Protein AF-A0A380P7W5-F1 (afdb_monomer)

InterPro domains:
  IPR004465 Ribonucleotide reductase Class Ib, NrdI [PF07972] (5-97)
  IPR004465 Ribonucleotide reductase Class Ib, NrdI [PTHR37297] (9-99)
  IPR029039 Flavoprotein-like superfamily [G3DSA:3.40.50.360] (2-105)
  IPR029039 Flavoprotein-like superfamily [SSF52218] (9-101)

pLDDT: mean 91.97, std 10.55, range [48.59, 98.81]

Nearest PDB structures (foldseek):
  4n82-assembly1_B  TM=9.077E-01  e=8.864E-11  Streptococcus sanguinis SK36
  4n82-assembly2_A  TM=9.214E-01  e=7.839E-10  Streptococcus sanguinis SK36
  2xoe-assembly1_A  TM=8.862E-01  e=1.546E-07  Bacillus anthracis
  4bmo-assembly1_B  TM=8.757E-01  e=1.546E-07  Bacillus cereus
  8j4w-assembly1_C  TM=8.852E-01  e=2.477E-06  Mycolicibacterium therm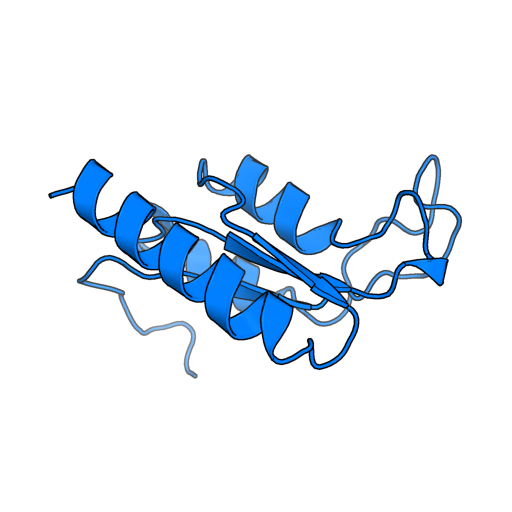oresistibile ATCC 19527

Secondary structure (DSSP, 8-state):
--TTPPP-S-EEEEEE--BSSS-SSSSS--B-S-HHHHHHHHSTTGGGGEEEEEEEE-GGGGGGTTHHHHHHHHHTT--EEEEEETT--HHHHHHHHHHHHHHHHTT-

Structure (mmCIF, N/CA/C/O backbone):
data_AF-A0A380P7W5-F1
#
_entry.id   AF-A0A380P7W5-F1
#
loop_
_atom_site.group_PDB
_atom_site.id
_atom_site.type_symbol
_atom_site.label_atom_id
_atom_site.label_alt_id
_atom_site.label_comp_id
_atom_site.label_asym_id
_atom_site.label_entity_id
_atom_site.label_seq_id
_atom_site.pdbx_PDB_ins_code
_atom_site.Cartn_x
_atom_site.Cartn_y
_atom_site.Cartn_z
_atom_site.occupancy
_atom_site.B_iso_or_equiv
_atom_site.auth_seq_id
_atom_site.auth_comp_id
_atom_site.auth_asym_id
_atom_site.auth_atom_id
_atom_site.pdbx_PDB_model_num
ATOM 1 N N . MET A 1 1 ? 11.993 -7.766 12.390 1.00 50.31 1 MET A N 1
ATOM 2 C CA . MET A 1 1 ? 10.798 -8.282 13.085 1.00 50.31 1 MET A CA 1
ATOM 3 C C . MET A 1 1 ? 10.863 -9.794 12.990 1.00 50.31 1 MET A C 1
ATOM 5 O O . MET A 1 1 ? 11.197 -10.267 11.911 1.00 50.31 1 MET A O 1
ATOM 9 N N . SER A 1 2 ? 10.695 -10.526 14.096 1.00 48.59 2 SER A N 1
ATOM 10 C CA . SER A 1 2 ? 10.584 -11.991 14.010 1.00 48.59 2 SER A CA 1
ATOM 11 C C . SER A 1 2 ? 9.213 -12.324 13.415 1.00 48.59 2 SER A C 1
ATOM 13 O O . SER A 1 2 ? 8.261 -11.622 13.764 1.00 48.59 2 SER A O 1
ATOM 15 N N . PRO A 1 3 ? 9.085 -13.355 12.567 1.00 55.34 3 PRO A N 1
ATOM 16 C CA . PRO A 1 3 ? 7.794 -13.839 12.071 1.00 55.34 3 PRO A CA 1
ATOM 17 C C . PRO A 1 3 ? 6.812 -14.232 13.186 1.00 55.34 3 PRO A C 1
ATOM 19 O O . PRO A 1 3 ? 5.622 -14.325 12.937 1.00 55.34 3 PRO A O 1
ATOM 22 N N . ASP A 1 4 ? 7.298 -14.426 14.416 1.00 62.16 4 ASP A N 1
ATOM 23 C CA . ASP A 1 4 ? 6.538 -15.018 15.524 1.00 62.16 4 ASP A CA 1
ATOM 24 C C . ASP A 1 4 ? 5.713 -14.021 16.355 1.00 62.16 4 ASP A C 1
ATOM 26 O O . ASP A 1 4 ? 5.183 -14.375 17.410 1.00 62.16 4 ASP A O 1
ATOM 30 N N . ASN A 1 5 ? 5.609 -12.763 15.920 1.00 76.19 5 ASN A N 1
ATOM 31 C CA . ASN A 1 5 ? 4.733 -11.804 16.585 1.00 76.19 5 ASN A CA 1
ATOM 32 C C . ASN A 1 5 ? 3.301 -11.966 16.066 1.00 76.19 5 ASN A C 1
ATOM 34 O O . ASN A 1 5 ? 3.016 -11.750 14.888 1.00 76.19 5 ASN A O 1
ATOM 38 N N . HIS A 1 6 ? 2.400 -12.329 16.976 1.00 89.75 6 HIS A N 1
ATOM 39 C CA . HIS A 1 6 ? 0.968 -12.333 16.719 1.00 89.75 6 HIS A CA 1
ATOM 40 C C . HIS A 1 6 ? 0.409 -10.921 16.881 1.00 89.75 6 HIS A C 1
ATOM 42 O O . HIS A 1 6 ? 0.507 -10.324 17.957 1.00 89.75 6 HIS A O 1
ATOM 48 N N . GLU A 1 7 ? -0.216 -10.414 15.828 1.00 94.25 7 GLU A N 1
ATOM 49 C CA . GLU A 1 7 ? -1.015 -9.200 15.893 1.00 94.25 7 GLU A CA 1
ATOM 50 C C . GLU A 1 7 ? -2.266 -9.453 16.735 1.00 94.25 7 GLU A C 1
ATOM 52 O O . GLU A 1 7 ? -2.879 -10.520 16.672 1.00 94.25 7 GLU A O 1
ATOM 57 N N . THR A 1 8 ? -2.628 -8.467 17.553 1.00 94.75 8 THR A N 1
ATOM 58 C CA . THR A 1 8 ? -3.785 -8.541 18.468 1.00 94.75 8 THR A CA 1
ATOM 59 C C . THR A 1 8 ? -4.752 -7.372 18.300 1.00 94.75 8 THR A C 1
ATOM 61 O O . THR A 1 8 ? -5.833 -7.368 18.888 1.00 94.75 8 THR A O 1
ATOM 64 N N . SER A 1 9 ? -4.389 -6.389 17.477 1.00 94.62 9 SER A N 1
ATOM 65 C CA . SER A 1 9 ? -5.164 -5.184 17.200 1.00 94.62 9 SER A CA 1
ATOM 66 C C . SER A 1 9 ? -5.184 -4.893 15.700 1.00 94.62 9 SER A C 1
ATOM 68 O O . SER A 1 9 ? -4.220 -5.246 15.019 1.00 94.62 9 SER A O 1
ATOM 70 N N . PRO A 1 10 ? -6.232 -4.229 15.181 1.00 96.88 10 PRO A N 1
ATOM 71 C CA . PRO A 1 10 ? -6.291 -3.823 13.781 1.00 96.88 10 PRO A CA 1
ATOM 72 C C . PRO A 1 10 ? -5.050 -3.043 13.321 1.00 96.88 10 PRO A C 1
ATOM 74 O O . PRO A 1 10 ? -4.585 -2.147 14.027 1.00 96.88 10 PRO A O 1
ATOM 77 N N . TYR A 1 11 ? -4.536 -3.347 12.127 1.00 97.50 11 TYR A N 1
ATOM 78 C CA . TYR A 1 11 ? -3.383 -2.664 11.538 1.00 97.50 11 TYR A CA 1
ATOM 79 C C . TYR A 1 11 ? -3.507 -2.477 10.021 1.00 97.50 11 TYR A C 1
ATOM 81 O O . TYR A 1 11 ? -4.247 -3.175 9.324 1.00 97.50 11 TYR A O 1
ATOM 89 N N . PHE A 1 12 ? -2.722 -1.532 9.505 1.00 98.44 12 PHE A N 1
ATOM 90 C CA . PHE A 1 12 ? -2.549 -1.299 8.074 1.00 98.44 12 PHE A CA 1
ATOM 91 C C . PHE A 1 12 ? -1.165 -1.762 7.623 1.00 98.44 12 PHE A C 1
ATOM 93 O O . PHE A 1 12 ? -0.172 -1.510 8.306 1.00 98.44 12 PHE A O 1
ATOM 100 N N . ALA A 1 13 ? -1.079 -2.378 6.445 1.00 98.00 13 ALA A N 1
ATOM 101 C CA . ALA A 1 13 ? 0.194 -2.769 5.846 1.00 98.00 13 ALA A CA 1
ATOM 102 C C . ALA A 1 13 ? 0.631 -1.760 4.778 1.00 98.00 13 ALA A C 1
ATOM 104 O O . ALA A 1 13 ? -0.124 -1.457 3.859 1.00 98.00 13 ALA A O 1
ATOM 105 N N . PHE A 1 14 ? 1.869 -1.276 4.864 1.00 98.31 14 PHE A N 1
ATOM 106 C CA . PHE A 1 14 ? 2.485 -0.436 3.835 1.00 98.31 14 PHE A CA 1
ATOM 107 C C . PHE A 1 14 ? 3.522 -1.259 3.077 1.00 98.31 14 PHE A C 1
ATOM 109 O O . PHE A 1 14 ? 4.465 -1.764 3.686 1.00 98.31 14 PHE A O 1
ATOM 116 N N . VAL A 1 15 ? 3.370 -1.384 1.756 1.00 97.81 15 VAL A N 1
ATOM 117 C CA . VAL A 1 15 ? 4.243 -2.244 0.945 1.00 97.81 15 VAL A CA 1
ATOM 118 C C . VAL A 1 15 ? 4.711 -1.549 -0.341 1.00 97.81 15 VAL A C 1
ATOM 120 O O . VAL A 1 15 ? 3.884 -1.076 -1.129 1.00 97.81 15 VAL A O 1
ATOM 123 N N . PRO A 1 16 ? 6.033 -1.445 -0.590 1.00 97.50 16 PRO A N 1
ATOM 124 C CA . PRO A 1 16 ? 6.549 -1.005 -1.880 1.00 97.50 16 PRO A CA 1
ATOM 125 C C . PRO A 1 16 ? 6.453 -2.130 -2.918 1.00 97.50 16 PRO A C 1
ATOM 127 O O . PRO A 1 16 ? 6.478 -3.309 -2.582 1.00 97.50 16 PRO A O 1
ATOM 130 N N . THR A 1 17 ? 6.386 -1.781 -4.200 1.00 95.75 17 THR A N 1
ATOM 131 C CA . THR A 1 17 ? 6.355 -2.774 -5.286 1.00 95.75 17 THR A CA 1
ATOM 132 C C . THR A 1 17 ? 7.757 -3.068 -5.817 1.00 95.75 17 THR A C 1
ATOM 134 O O . THR A 1 17 ? 8.398 -2.184 -6.383 1.00 95.75 17 THR A O 1
ATOM 137 N N . TYR A 1 18 ? 8.201 -4.322 -5.683 1.00 91.94 18 TYR A N 1
ATOM 138 C CA . TYR A 1 18 ? 9.441 -4.843 -6.271 1.00 91.94 18 TYR A CA 1
ATOM 139 C C . TYR A 1 18 ? 9.177 -6.152 -7.012 1.00 91.94 18 TYR A C 1
ATOM 141 O O . TYR A 1 18 ? 8.912 -7.182 -6.385 1.00 91.94 18 TYR A O 1
ATOM 149 N N . LEU A 1 19 ? 9.283 -6.104 -8.340 1.00 90.62 19 LEU A N 1
ATOM 150 C CA . LEU A 1 19 ? 8.994 -7.225 -9.231 1.00 90.62 19 LEU A CA 1
ATOM 151 C C . LEU A 1 19 ? 10.235 -7.630 -10.039 1.00 90.62 19 LEU A C 1
ATOM 153 O O . LEU A 1 19 ? 11.160 -6.835 -10.199 1.00 90.62 19 LEU A O 1
ATOM 157 N N . ASP A 1 20 ? 10.246 -8.853 -10.564 1.00 86.62 20 ASP A N 1
ATOM 158 C CA . ASP A 1 20 ? 11.345 -9.449 -11.344 1.00 86.62 20 ASP A CA 1
ATOM 159 C C . ASP A 1 20 ? 11.590 -8.824 -12.735 1.00 86.62 20 ASP A C 1
ATOM 161 O O . ASP A 1 20 ? 12.518 -9.229 -13.435 1.00 86.62 20 ASP A O 1
ATOM 165 N N . GLY A 1 21 ? 10.825 -7.789 -13.100 1.00 71.88 21 GLY A N 1
ATOM 166 C CA . GLY A 1 21 ? 11.003 -6.993 -14.315 1.00 71.88 21 GLY A CA 1
ATOM 167 C C . GLY A 1 21 ? 10.246 -7.545 -15.527 1.00 71.88 21 GLY A C 1
ATOM 168 O O . GLY A 1 21 ? 10.179 -8.746 -15.757 1.00 71.88 21 GLY A O 1
ATOM 169 N N . GLY A 1 22 ? 9.640 -6.654 -16.315 1.00 78.00 22 GLY A N 1
ATOM 170 C CA . GLY A 1 22 ? 8.766 -7.006 -17.440 1.00 78.00 22 GLY A CA 1
ATOM 171 C C . GLY A 1 22 ? 7.699 -5.938 -17.677 1.00 78.00 22 GLY A C 1
ATOM 172 O O . GLY A 1 22 ? 7.883 -4.789 -17.270 1.00 78.00 22 GLY A O 1
ATOM 173 N N . ASN A 1 23 ? 6.595 -6.296 -18.339 1.00 72.19 23 ASN A N 1
ATOM 174 C CA . ASN A 1 23 ? 5.504 -5.373 -18.679 1.00 72.19 23 ASN A CA 1
ATOM 175 C C . ASN A 1 23 ? 4.347 -5.366 -17.662 1.00 72.19 23 ASN A C 1
ATOM 177 O O . ASN A 1 23 ? 3.572 -4.411 -17.639 1.00 72.19 23 ASN A O 1
ATOM 181 N N . GLY A 1 24 ? 4.256 -6.365 -16.782 1.00 66.19 24 GLY A N 1
ATOM 182 C CA . GLY A 1 24 ? 3.204 -6.482 -15.772 1.00 66.19 24 GLY A CA 1
ATOM 183 C C . GLY A 1 24 ? 1.868 -7.011 -16.277 1.00 66.19 24 GLY A C 1
ATOM 184 O O . GLY A 1 24 ? 0.892 -6.969 -15.534 1.00 66.19 24 GLY A O 1
ATOM 185 N N . ILE A 1 25 ? 1.819 -7.452 -17.533 1.00 70.12 25 ILE A N 1
ATOM 186 C CA . ILE A 1 25 ? 0.631 -7.995 -18.195 1.00 70.12 25 ILE A CA 1
ATOM 187 C C . ILE A 1 25 ? 0.834 -9.499 -18.388 1.00 70.12 25 ILE A C 1
ATOM 189 O O . ILE A 1 25 ? 0.066 -10.291 -17.851 1.00 70.12 25 ILE A O 1
ATOM 193 N N . ASP A 1 26 ? 1.932 -9.879 -19.048 1.00 76.81 26 ASP A N 1
ATOM 194 C CA . ASP A 1 26 ? 2.250 -11.281 -19.361 1.00 76.81 26 ASP A CA 1
ATOM 195 C C . ASP A 1 26 ? 3.532 -11.767 -18.662 1.00 76.81 26 ASP A C 1
ATOM 197 O O . ASP A 1 26 ? 3.775 -12.966 -18.545 1.00 76.81 26 ASP A O 1
ATOM 201 N N . ASN A 1 27 ? 4.380 -10.841 -18.202 1.00 75.88 27 ASN A N 1
ATOM 202 C CA . ASN A 1 27 ? 5.627 -11.122 -17.487 1.00 75.88 27 ASN A CA 1
ATOM 203 C C . ASN A 1 27 ? 5.958 -10.005 -16.481 1.00 75.88 27 ASN A C 1
ATOM 205 O O . ASN A 1 27 ? 5.284 -8.976 -16.441 1.00 75.88 27 ASN A O 1
ATOM 209 N N . GLY A 1 28 ? 6.995 -10.195 -15.660 1.00 73.38 28 GLY A N 1
ATOM 210 C CA . GLY A 1 28 ? 7.445 -9.168 -14.714 1.00 73.38 28 GLY A C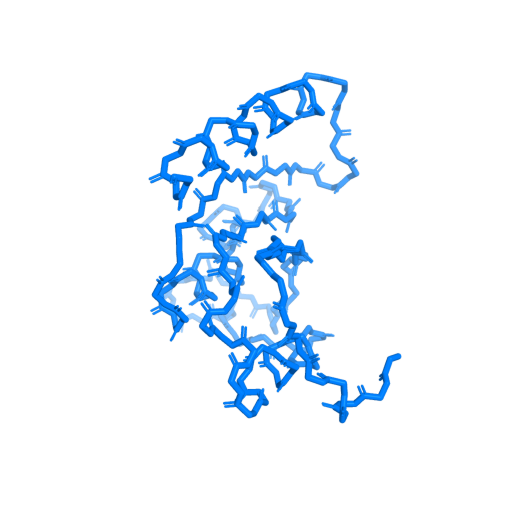A 1
ATOM 211 C C . GLY A 1 28 ? 6.477 -8.904 -13.579 1.00 73.38 28 GLY A C 1
ATOM 212 O O . GLY A 1 28 ? 6.327 -7.771 -13.133 1.00 73.38 28 GLY A O 1
ATOM 213 N N . VAL A 1 29 ? 5.754 -9.940 -13.168 1.00 78.69 29 VAL A N 1
ATOM 214 C CA . VAL A 1 29 ? 4.760 -9.841 -12.110 1.00 78.69 29 VAL A CA 1
ATOM 215 C C . VAL A 1 29 ? 5.204 -10.545 -10.834 1.00 78.69 29 VAL A C 1
ATOM 217 O O . VAL A 1 29 ? 4.446 -10.545 -9.874 1.00 78.69 29 VAL A O 1
ATOM 220 N N . LYS A 1 30 ? 6.374 -11.190 -10.778 1.00 83.31 30 LYS A N 1
ATOM 221 C CA . LYS A 1 30 ? 6.765 -11.956 -9.589 1.00 83.31 30 LYS A CA 1
ATOM 222 C C . LYS A 1 30 ? 7.398 -11.036 -8.554 1.00 83.31 30 LYS A C 1
ATOM 224 O O . LYS A 1 30 ? 8.348 -10.326 -8.852 1.00 83.31 30 LYS A O 1
ATOM 229 N N . GLU A 1 31 ? 6.896 -11.095 -7.329 1.00 86.12 31 GLU A N 1
ATOM 230 C CA . GLU A 1 31 ? 7.443 -10.365 -6.188 1.00 86.12 31 GLU A CA 1
ATOM 231 C C . GLU A 1 31 ? 8.778 -10.955 -5.720 1.00 86.12 31 GLU A C 1
ATOM 233 O O . GLU A 1 31 ? 8.912 -12.172 -5.565 1.00 86.12 31 GLU A O 1
ATOM 238 N N . ILE A 1 32 ? 9.772 -10.092 -5.482 1.00 86.88 32 ILE A N 1
ATOM 239 C CA . ILE A 1 32 ? 11.147 -10.539 -5.195 1.00 86.88 32 ILE A CA 1
ATOM 240 C C . ILE A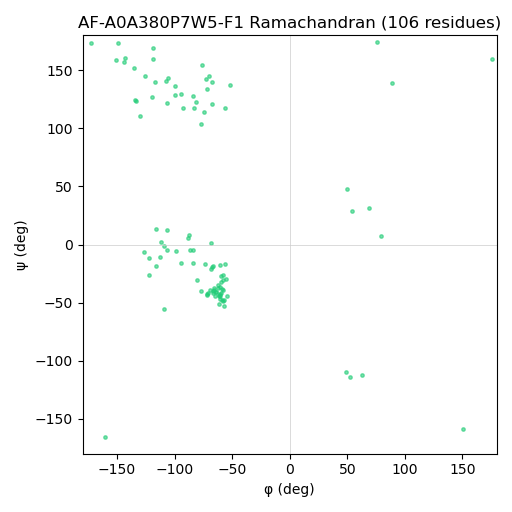 1 32 ? 11.732 -10.064 -3.860 1.00 86.88 32 ILE A C 1
ATOM 242 O O . ILE A 1 32 ? 12.593 -10.757 -3.326 1.00 86.88 32 ILE A O 1
ATOM 246 N N . LEU A 1 33 ? 11.294 -8.930 -3.298 1.00 84.38 33 LEU A N 1
ATOM 247 C CA . LEU A 1 33 ? 11.944 -8.327 -2.115 1.00 84.38 33 LEU A CA 1
ATOM 248 C C . LEU A 1 33 ? 11.030 -8.122 -0.904 1.00 84.38 33 LEU A C 1
ATOM 250 O O . LEU A 1 33 ? 11.526 -7.829 0.180 1.00 84.38 33 LEU A O 1
ATOM 254 N N . THR A 1 34 ? 9.718 -8.268 -1.066 1.00 88.12 34 THR A N 1
ATOM 255 C CA . THR A 1 34 ? 8.737 -7.940 -0.019 1.00 88.12 34 THR A CA 1
ATOM 256 C C . THR A 1 34 ? 8.011 -9.155 0.550 1.00 88.12 34 THR A C 1
ATOM 258 O O . THR A 1 34 ? 7.235 -8.987 1.482 1.00 88.12 34 THR A O 1
ATOM 261 N N . ASN A 1 35 ? 8.346 -10.373 0.097 1.00 88.62 35 ASN A N 1
ATOM 262 C CA . ASN A 1 35 ? 7.672 -11.614 0.508 1.00 88.62 35 ASN A CA 1
ATOM 263 C C . ASN A 1 35 ? 7.661 -11.826 2.033 1.00 88.62 35 ASN A C 1
ATOM 265 O O . ASN A 1 35 ? 6.698 -12.356 2.563 1.00 88.62 35 ASN A O 1
ATOM 269 N N . ALA A 1 36 ? 8.669 -11.324 2.757 1.00 91.38 36 ALA A N 1
ATOM 270 C CA . ALA A 1 36 ? 8.696 -11.390 4.220 1.00 91.38 36 ALA A CA 1
ATOM 271 C C . ALA A 1 36 ? 7.495 -10.688 4.891 1.00 91.38 36 ALA A C 1
ATOM 273 O O . ALA A 1 36 ? 7.116 -11.056 5.999 1.00 91.38 36 ALA A O 1
ATOM 274 N N . LEU A 1 37 ? 6.898 -9.676 4.247 1.00 94.25 37 LEU A N 1
ATOM 275 C CA . LEU A 1 37 ? 5.676 -9.039 4.739 1.00 94.25 37 LEU A CA 1
ATOM 276 C C . LEU A 1 37 ? 4.442 -9.905 4.460 1.00 94.25 37 LEU A C 1
ATOM 278 O O . LEU A 1 37 ? 3.595 -10.008 5.340 1.00 94.25 37 LEU A O 1
ATOM 282 N N . ALA A 1 38 ? 4.346 -10.543 3.288 1.00 94.12 38 ALA A N 1
ATOM 283 C CA . ALA A 1 38 ? 3.298 -11.534 3.030 1.00 94.12 38 ALA A CA 1
ATOM 284 C C . ALA A 1 38 ? 3.360 -12.668 4.058 1.00 94.12 38 ALA A C 1
ATOM 286 O O . ALA A 1 38 ? 2.346 -12.965 4.679 1.00 94.12 38 ALA A O 1
ATOM 287 N N . ASP A 1 39 ? 4.552 -13.224 4.294 1.00 94.19 39 ASP A N 1
ATOM 288 C CA . ASP A 1 39 ? 4.765 -14.288 5.279 1.00 94.19 39 ASP A CA 1
ATOM 289 C C . ASP A 1 39 ? 4.336 -13.839 6.689 1.00 94.19 39 ASP A C 1
ATOM 291 O O . ASP A 1 39 ? 3.731 -14.608 7.430 1.00 94.19 39 ASP A O 1
ATOM 295 N N . TYR A 1 40 ? 4.601 -12.579 7.059 1.00 94.31 40 TYR A N 1
ATOM 296 C CA . TYR A 1 40 ? 4.175 -12.010 8.343 1.00 94.31 40 TYR A CA 1
ATOM 297 C C . TYR A 1 40 ? 2.653 -11.870 8.469 1.00 94.31 40 TYR A C 1
ATOM 299 O O . TYR A 1 40 ? 2.093 -12.142 9.532 1.00 94.31 40 TYR A O 1
ATOM 307 N N . ILE A 1 41 ? 1.981 -11.425 7.405 1.00 95.62 41 ILE A N 1
ATOM 308 C CA . ILE A 1 41 ? 0.521 -11.268 7.390 1.00 95.62 41 ILE A CA 1
ATOM 309 C C . ILE A 1 41 ? -0.161 -12.644 7.419 1.00 95.62 41 ILE A C 1
ATOM 311 O O . ILE A 1 41 ? -1.154 -12.816 8.126 1.00 95.62 41 ILE A O 1
ATOM 315 N N . ASP A 1 42 ? 0.381 -13.630 6.700 1.00 95.31 42 ASP A N 1
ATOM 316 C CA . ASP A 1 42 ? -0.143 -15.003 6.656 1.00 95.31 42 ASP A CA 1
ATOM 317 C C . ASP A 1 42 ? 0.133 -15.792 7.952 1.00 95.31 42 ASP A C 1
ATOM 319 O O . ASP A 1 42 ? -0.504 -16.808 8.234 1.00 95.31 42 ASP A O 1
ATOM 323 N N . TYR A 1 43 ? 1.062 -15.321 8.788 1.00 94.06 43 TYR A N 1
ATOM 324 C CA . TYR A 1 43 ? 1.421 -16.004 10.023 1.00 94.06 43 TYR A CA 1
ATOM 325 C C . TYR A 1 43 ? 0.280 -16.000 11.055 1.00 94.06 43 TYR A C 1
ATOM 327 O O . TYR A 1 43 ? -0.183 -14.963 11.543 1.00 94.06 43 TYR A O 1
ATOM 335 N N . GLY A 1 44 ? -0.147 -17.199 11.460 1.00 92.88 44 GLY A N 1
ATOM 336 C CA . GLY A 1 44 ? -1.116 -17.393 12.534 1.00 92.88 44 GLY A CA 1
ATOM 337 C C . GLY A 1 44 ? -2.486 -16.784 12.221 1.00 92.88 44 GLY A C 1
ATOM 338 O O . GLY A 1 44 ? -3.218 -17.290 11.379 1.00 92.88 44 GLY A O 1
ATOM 339 N N . ASN A 1 45 ? -2.863 -15.734 12.956 1.00 94.06 45 ASN A N 1
ATOM 340 C CA . ASN A 1 45 ? -4.128 -15.013 12.762 1.00 94.06 45 ASN A CA 1
ATOM 341 C C . ASN A 1 45 ? -3.907 -13.556 12.326 1.00 94.06 45 ASN A C 1
ATOM 343 O O . ASN A 1 45 ? -4.853 -12.768 12.362 1.00 94.06 45 ASN A O 1
ATOM 347 N N . ASN A 1 46 ? -2.689 -13.186 11.918 1.00 96.19 46 ASN A N 1
ATOM 348 C CA . ASN A 1 46 ? -2.339 -11.796 11.627 1.00 96.19 46 ASN A CA 1
ATOM 349 C C . ASN A 1 46 ? -3.199 -11.211 10.499 1.00 96.19 46 ASN A C 1
ATOM 351 O O . ASN A 1 46 ? -3.621 -10.059 10.595 1.00 96.19 46 ASN A O 1
ATOM 355 N N . ALA A 1 47 ? -3.551 -12.001 9.483 1.00 96.75 47 ALA A N 1
ATOM 356 C CA . ALA A 1 47 ? -4.439 -11.570 8.404 1.00 96.75 47 ALA A CA 1
ATOM 357 C C . ALA A 1 47 ? -5.818 -11.096 8.902 1.00 96.75 47 ALA A C 1
ATOM 359 O O . ALA A 1 47 ? -6.387 -10.176 8.329 1.00 96.75 47 ALA A O 1
ATOM 360 N N . ARG A 1 48 ? -6.341 -11.639 10.016 1.00 96.25 48 ARG A N 1
ATOM 361 C CA . ARG A 1 48 ? -7.643 -11.215 10.581 1.00 96.25 48 ARG A CA 1
ATOM 362 C C . ARG A 1 48 ? -7.624 -9.799 11.147 1.00 96.25 48 ARG A C 1
ATOM 364 O O . ARG A 1 48 ? -8.678 -9.202 11.336 1.00 96.25 48 ARG A O 1
ATOM 371 N N . HIS A 1 49 ? -6.436 -9.300 11.463 1.00 96.81 49 HIS A N 1
ATOM 372 C CA . HIS A 1 49 ? -6.229 -7.960 11.992 1.00 96.81 49 HIS A CA 1
ATOM 373 C C . HIS A 1 49 ? -5.790 -6.971 10.901 1.00 96.81 49 HIS A C 1
ATOM 375 O O . HIS A 1 49 ? -5.717 -5.774 11.171 1.00 96.81 49 HIS A O 1
ATOM 381 N N . LEU A 1 50 ? -5.542 -7.430 9.668 1.00 97.94 50 LEU A N 1
ATOM 382 C CA . LEU A 1 50 ? -5.244 -6.548 8.546 1.00 97.94 50 LEU A CA 1
ATOM 383 C C . LEU A 1 50 ? -6.529 -5.862 8.075 1.00 97.94 50 LEU A C 1
ATOM 385 O O . LEU A 1 50 ? -7.425 -6.496 7.527 1.00 97.94 50 LEU A O 1
ATOM 389 N N . ILE A 1 51 ? -6.605 -4.545 8.242 1.00 98.19 51 ILE A N 1
ATOM 390 C CA . ILE A 1 51 ? -7.807 -3.767 7.896 1.00 98.19 51 ILE A CA 1
ATOM 391 C C . ILE A 1 51 ? -7.649 -2.920 6.636 1.00 98.19 51 ILE A C 1
ATOM 393 O O . ILE A 1 51 ? -8.622 -2.321 6.170 1.00 98.19 51 ILE A O 1
ATOM 397 N N . GLY A 1 52 ? -6.448 -2.901 6.058 1.00 98.50 52 GLY A N 1
ATOM 398 C CA . GLY A 1 52 ? -6.188 -2.287 4.767 1.00 98.50 52 GLY A CA 1
ATOM 399 C C . GLY A 1 52 ? -4.715 -2.297 4.369 1.00 98.50 52 GLY A C 1
ATOM 400 O O . GLY A 1 52 ? -3.817 -2.406 5.205 1.00 98.50 52 GLY A O 1
ATOM 401 N N . VAL A 1 53 ? -4.470 -2.152 3.070 1.00 98.69 53 VAL A N 1
ATOM 402 C CA . VAL A 1 53 ? -3.131 -2.109 2.473 1.00 98.69 53 VAL A CA 1
ATOM 403 C C . VAL A 1 53 ? -2.909 -0.752 1.811 1.00 98.69 53 VAL A C 1
ATOM 405 O O . VAL A 1 53 ? -3.803 -0.216 1.158 1.00 98.69 53 VAL A O 1
ATOM 408 N N . VAL A 1 54 ? -1.706 -0.201 1.948 1.00 98.81 54 VAL A N 1
ATOM 409 C CA . VAL A 1 54 ? -1.247 1.000 1.248 1.00 98.81 54 VAL A CA 1
ATOM 410 C C . VAL A 1 54 ? -0.031 0.650 0.394 1.00 98.81 54 VAL A C 1
ATOM 412 O O . VAL A 1 54 ? 0.946 0.075 0.876 1.00 98.81 54 VAL A O 1
ATOM 415 N N . GLY A 1 55 ? -0.087 0.991 -0.892 1.00 98.50 55 GLY A N 1
ATOM 416 C CA . GLY A 1 55 ? 0.974 0.677 -1.846 1.00 98.50 55 GLY A CA 1
ATOM 417 C C . GLY A 1 55 ? 1.911 1.845 -2.131 1.00 98.50 55 GLY A C 1
ATOM 418 O O . GLY A 1 55 ? 1.457 2.948 -2.412 1.00 98.50 55 GLY A O 1
ATOM 419 N N . SER A 1 56 ? 3.218 1.592 -2.166 1.00 98.50 56 SER A N 1
ATOM 420 C CA . SER A 1 56 ? 4.174 2.500 -2.814 1.00 98.50 56 SER A CA 1
ATOM 421 C C . SER A 1 56 ? 4.662 1.916 -4.139 1.00 98.50 56 SER A C 1
ATOM 423 O O . SER A 1 56 ? 4.844 0.702 -4.283 1.00 98.50 56 SER A O 1
ATOM 425 N N . GLY A 1 57 ? 4.872 2.774 -5.133 1.00 97.56 57 GLY A N 1
ATOM 426 C CA . GLY A 1 57 ? 5.363 2.361 -6.442 1.00 97.56 57 GLY A CA 1
ATOM 427 C C . GLY A 1 57 ? 5.977 3.498 -7.246 1.00 97.56 57 GLY A C 1
ATOM 428 O O . GLY A 1 57 ? 6.272 4.571 -6.731 1.00 97.56 57 GLY A O 1
ATOM 429 N N . ASN A 1 58 ? 6.169 3.253 -8.537 1.00 97.00 58 ASN A N 1
ATOM 430 C CA . ASN A 1 58 ? 6.646 4.240 -9.498 1.00 97.00 58 ASN A CA 1
ATOM 431 C C . ASN A 1 58 ? 5.762 4.152 -10.747 1.00 97.00 58 ASN A C 1
ATOM 433 O O . ASN A 1 58 ? 5.596 3.074 -11.321 1.00 97.00 58 ASN A O 1
ATOM 437 N N . LYS A 1 59 ? 5.141 5.267 -11.136 1.00 95.44 59 LYS A N 1
ATOM 438 C CA . LYS A 1 59 ? 4.134 5.311 -12.206 1.00 95.44 59 LYS A CA 1
ATOM 439 C C . LYS A 1 59 ? 4.730 5.020 -13.578 1.00 95.44 59 LYS A C 1
ATOM 441 O O . LYS A 1 59 ? 4.002 4.580 -14.465 1.00 95.44 59 LYS A O 1
ATOM 446 N N . ASN A 1 60 ? 6.049 5.150 -13.734 1.00 94.44 60 ASN A N 1
ATOM 447 C CA . ASN A 1 60 ? 6.748 4.737 -14.953 1.00 94.44 60 ASN A CA 1
ATOM 448 C C . ASN A 1 60 ? 6.595 3.234 -15.248 1.00 94.44 60 ASN A C 1
ATOM 450 O O . ASN A 1 60 ? 6.795 2.820 -16.384 1.00 94.44 60 ASN A O 1
ATOM 454 N N . PHE A 1 61 ? 6.203 2.421 -14.260 1.00 91.00 61 PHE A N 1
ATOM 455 C CA . PHE A 1 61 ? 5.931 0.992 -14.439 1.00 91.00 61 PHE A CA 1
ATOM 456 C C . PHE A 1 61 ? 4.476 0.674 -14.843 1.00 91.00 61 PHE A C 1
ATOM 458 O O . PHE A 1 61 ? 4.102 -0.495 -14.941 1.00 91.00 61 PHE A O 1
ATOM 465 N N . ASN A 1 62 ? 3.654 1.697 -15.108 1.00 91.56 62 ASN A N 1
ATOM 466 C CA . ASN A 1 62 ? 2.311 1.596 -15.685 1.00 91.56 62 ASN A CA 1
ATOM 467 C C . ASN A 1 62 ? 1.417 0.540 -14.995 1.00 91.56 62 ASN A C 1
ATOM 469 O O . ASN A 1 62 ? 1.039 0.730 -13.840 1.00 91.56 62 ASN A O 1
ATOM 473 N N . ALA A 1 63 ? 1.111 -0.585 -15.654 1.00 90.50 63 ALA A N 1
ATOM 474 C CA . ALA A 1 63 ? 0.250 -1.644 -15.115 1.00 90.50 63 ALA A CA 1
ATOM 475 C C . ALA A 1 63 ?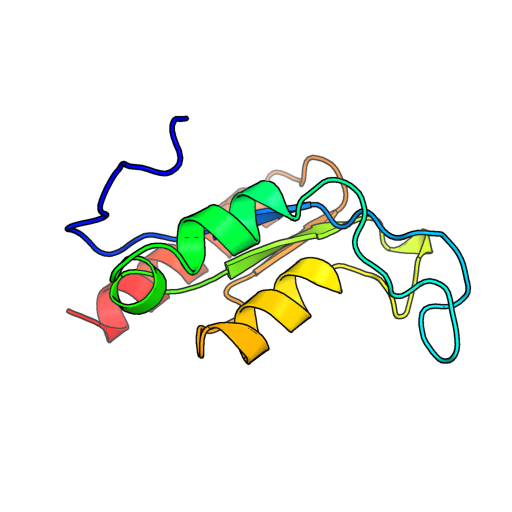 0.764 -2.234 -13.788 1.00 90.50 63 ALA A C 1
ATOM 477 O O . ALA A 1 63 ? -0.025 -2.695 -12.962 1.00 90.50 63 ALA A O 1
ATOM 478 N N . GLN A 1 64 ? 2.076 -2.169 -13.550 1.00 90.94 64 GLN A N 1
ATOM 479 C CA . GLN A 1 64 ? 2.707 -2.657 -12.322 1.00 90.94 64 GLN A CA 1
ATOM 480 C C . GLN A 1 64 ? 2.666 -1.638 -11.183 1.00 90.94 64 GLN A C 1
ATOM 482 O O . GLN A 1 64 ? 3.084 -1.958 -10.071 1.00 90.94 64 GLN A O 1
ATOM 487 N N . TYR A 1 65 ? 2.181 -0.415 -11.423 1.00 96.50 65 TYR A N 1
ATOM 488 C CA . TYR A 1 65 ? 2.065 0.583 -10.370 1.00 96.50 65 TYR A CA 1
ATOM 489 C C . TYR A 1 65 ? 1.217 0.024 -9.217 1.00 96.50 65 TYR A C 1
ATOM 491 O O . TYR A 1 65 ? 0.045 -0.339 -9.395 1.00 96.50 65 TYR A O 1
ATOM 499 N N . VAL A 1 66 ? 1.871 -0.084 -8.054 1.00 97.31 66 VAL A N 1
ATOM 500 C CA . VAL A 1 66 ? 1.379 -0.663 -6.794 1.00 97.31 66 VAL A CA 1
ATOM 501 C C . VAL A 1 66 ? 0.836 -2.095 -6.884 1.00 97.31 66 VAL A C 1
ATOM 503 O O . VAL A 1 66 ? -0.037 -2.490 -6.110 1.00 97.31 66 VAL A O 1
ATOM 506 N N . LEU A 1 67 ? 1.337 -2.899 -7.827 1.00 95.94 67 LEU A N 1
ATOM 507 C CA . LEU A 1 67 ? 0.818 -4.248 -8.071 1.00 95.94 67 LEU A CA 1
ATOM 508 C C . LEU A 1 67 ? 0.981 -5.190 -6.870 1.00 95.94 67 LEU A C 1
ATOM 510 O O . LEU A 1 67 ? 0.082 -5.991 -6.623 1.00 95.94 67 LEU A O 1
ATOM 514 N N . THR A 1 68 ? 2.058 -5.070 -6.087 1.00 96.69 68 THR A N 1
ATOM 515 C CA . THR A 1 68 ? 2.225 -5.867 -4.858 1.00 96.69 68 THR A CA 1
ATOM 516 C C . THR A 1 68 ? 1.101 -5.583 -3.860 1.00 96.69 68 THR A C 1
ATOM 518 O O . THR A 1 68 ? 0.455 -6.508 -3.380 1.00 96.69 68 THR A O 1
ATOM 521 N N . ALA A 1 69 ? 0.778 -4.307 -3.626 1.00 97.94 69 ALA A N 1
ATOM 522 C CA . ALA A 1 69 ? -0.300 -3.920 -2.715 1.00 97.94 69 ALA A CA 1
ATOM 523 C C . ALA A 1 69 ? -1.679 -4.389 -3.202 1.00 97.94 69 ALA A C 1
ATOM 525 O O . ALA A 1 69 ? -2.468 -4.902 -2.414 1.00 97.94 69 ALA A O 1
ATOM 526 N N . LYS A 1 70 ? -1.952 -4.278 -4.511 1.00 97.19 70 LYS A N 1
ATOM 527 C CA . LYS A 1 70 ? -3.187 -4.802 -5.125 1.00 97.19 70 LYS A CA 1
ATOM 528 C C . LYS A 1 70 ? -3.334 -6.311 -4.920 1.00 97.19 70 LYS A C 1
ATOM 530 O O . LYS A 1 70 ? -4.438 -6.792 -4.691 1.00 97.19 70 LYS A O 1
ATOM 535 N N . ARG A 1 71 ? -2.229 -7.055 -4.992 1.00 95.88 71 ARG A N 1
ATOM 536 C CA . ARG A 1 71 ? -2.223 -8.501 -4.751 1.00 95.88 71 ARG A CA 1
ATOM 537 C C . ARG A 1 71 ? -2.411 -8.841 -3.290 1.00 95.88 71 ARG A C 1
ATOM 539 O O . ARG A 1 71 ? -3.212 -9.715 -3.008 1.00 95.88 71 ARG A O 1
ATOM 546 N N . TYR A 1 72 ? -1.753 -8.134 -2.376 1.00 97.50 72 TYR A N 1
ATOM 547 C CA . TYR A 1 72 ? -1.951 -8.345 -0.940 1.00 97.50 72 TYR A CA 1
ATOM 548 C C 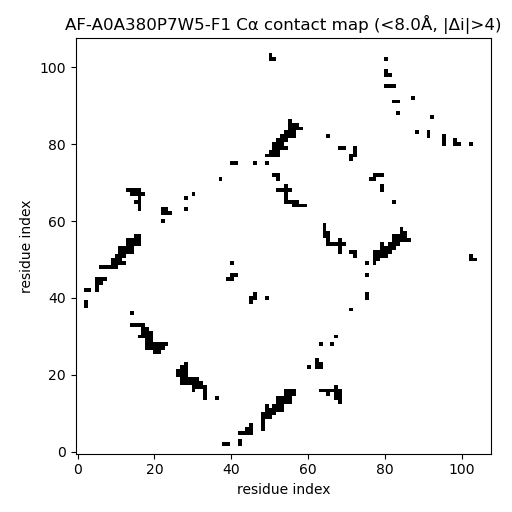. TYR A 1 72 ? -3.401 -8.071 -0.541 1.00 97.50 72 TYR A C 1
ATOM 550 O O . TYR A 1 72 ? -3.991 -8.870 0.176 1.00 97.50 72 TYR A O 1
ATOM 558 N N . ALA A 1 73 ? -3.996 -7.000 -1.074 1.00 98.00 73 ALA A N 1
ATOM 559 C CA . ALA A 1 73 ? -5.410 -6.692 -0.883 1.00 98.00 73 ALA A CA 1
ATOM 560 C C . ALA A 1 73 ? -6.320 -7.867 -1.297 1.00 98.00 73 ALA A C 1
ATOM 562 O O . ALA A 1 73 ? -7.224 -8.244 -0.560 1.00 98.00 73 ALA A O 1
ATOM 563 N N . GLN A 1 74 ? -6.039 -8.499 -2.442 1.00 97.56 74 GLN A N 1
ATOM 564 C CA . GLN A 1 74 ? -6.776 -9.683 -2.901 1.00 97.56 74 GLN A CA 1
ATOM 565 C C . GLN A 1 74 ? -6.471 -10.945 -2.081 1.00 97.56 74 GLN A C 1
ATOM 567 O O . GLN A 1 74 ? -7.383 -11.702 -1.770 1.00 97.56 74 GLN A O 1
ATOM 572 N N . MET A 1 75 ? -5.200 -11.194 -1.761 1.00 96.50 75 MET A N 1
ATOM 573 C CA . MET A 1 75 ? -4.744 -12.400 -1.063 1.00 96.50 75 MET A CA 1
ATOM 574 C C . MET A 1 75 ? -5.281 -12.481 0.364 1.00 96.50 75 MET A C 1
ATOM 576 O O . MET A 1 75 ? -5.639 -13.564 0.813 1.00 96.50 75 MET A O 1
ATOM 580 N N . PHE A 1 76 ? -5.331 -11.345 1.059 1.00 97.38 76 PHE A N 1
ATOM 581 C CA . PHE A 1 76 ? -5.691 -11.271 2.474 1.00 97.38 76 PHE A CA 1
ATOM 582 C C . PHE A 1 76 ? -7.086 -10.684 2.719 1.00 97.38 76 PHE A C 1
ATOM 584 O O . PHE A 1 76 ? -7.401 -10.358 3.857 1.00 97.38 76 PHE A O 1
ATOM 591 N N . ASP A 1 77 ? -7.904 -10.545 1.668 1.00 97.38 77 ASP A N 1
ATOM 592 C CA . ASP A 1 77 ? -9.270 -10.003 1.735 1.00 97.38 77 ASP A CA 1
ATOM 593 C C . ASP A 1 77 ? -9.353 -8.660 2.491 1.00 97.38 77 ASP A C 1
ATOM 595 O O . ASP A 1 77 ? -10.172 -8.448 3.385 1.00 97.38 77 ASP A O 1
ATOM 599 N N . ALA A 1 78 ? -8.452 -7.738 2.141 1.00 97.38 78 ALA A N 1
ATOM 600 C CA . ALA A 1 78 ? -8.342 -6.419 2.755 1.00 97.38 78 ALA A CA 1
ATOM 601 C C . ALA A 1 78 ? -8.402 -5.315 1.687 1.00 97.38 78 ALA A C 1
ATOM 603 O O . ALA A 1 78 ? -7.875 -5.483 0.587 1.00 97.38 78 ALA A O 1
ATOM 604 N N . PRO A 1 79 ? -9.001 -4.146 1.970 1.00 98.00 79 PRO A N 1
ATOM 605 C CA . PRO A 1 79 ? -9.096 -3.079 0.980 1.00 98.00 79 PRO A CA 1
ATOM 606 C C . PRO A 1 79 ? -7.732 -2.436 0.693 1.00 98.00 79 PRO A C 1
ATOM 608 O O . PRO A 1 79 ? -6.915 -2.230 1.592 1.00 98.00 79 PRO A O 1
ATOM 611 N N . LEU A 1 80 ? -7.510 -2.030 -0.561 1.00 98.38 80 LEU A N 1
ATOM 612 C CA . LEU A 1 80 ? -6.444 -1.088 -0.904 1.00 98.38 80 LEU A CA 1
ATOM 613 C C . LEU A 1 80 ? -6.902 0.323 -0.503 1.00 98.38 80 LEU A C 1
ATOM 615 O O . LEU A 1 80 ? -7.736 0.919 -1.179 1.00 98.38 80 LEU A O 1
ATOM 619 N N . VAL A 1 81 ? -6.370 0.843 0.602 1.00 98.44 81 VAL A N 1
ATOM 620 C CA . VAL A 1 81 ? -6.798 2.120 1.206 1.00 98.44 81 VAL A CA 1
ATOM 621 C C . VAL A 1 81 ? -6.172 3.317 0.498 1.00 98.44 81 VAL A C 1
ATOM 623 O O . VAL A 1 81 ? -6.762 4.392 0.418 1.00 98.44 81 VAL A O 1
ATOM 626 N N . GLY A 1 82 ? -4.973 3.140 -0.050 1.00 98.44 82 GLY A N 1
ATOM 627 C CA . GLY A 1 82 ? -4.310 4.196 -0.789 1.00 98.44 82 GLY A CA 1
ATOM 628 C C . GLY A 1 82 ? -3.044 3.738 -1.486 1.00 98.44 82 GLY A C 1
ATOM 629 O O . GLY A 1 82 ? -2.555 2.621 -1.314 1.00 98.44 82 GLY A O 1
ATOM 630 N N . ASP A 1 83 ? -2.498 4.649 -2.273 1.00 98.62 83 ASP A N 1
ATOM 631 C CA . ASP A 1 83 ? -1.234 4.487 -2.965 1.00 98.62 83 ASP A CA 1
ATOM 632 C C . ASP A 1 83 ? -0.465 5.807 -3.025 1.00 98.62 83 ASP A C 1
ATOM 634 O O . ASP A 1 83 ? -1.062 6.883 -2.926 1.00 98.62 83 ASP A O 1
ATOM 638 N N . PHE A 1 84 ? 0.852 5.726 -3.197 1.00 98.62 84 PHE A N 1
ATOM 639 C CA . PHE A 1 84 ? 1.707 6.882 -3.446 1.00 98.62 84 PHE A CA 1
ATOM 640 C C . PHE A 1 84 ? 2.941 6.517 -4.277 1.00 98.62 84 PHE A C 1
ATOM 642 O O . PHE A 1 84 ? 3.376 5.365 -4.342 1.00 98.62 84 PHE A O 1
ATOM 649 N N . GLU A 1 85 ? 3.533 7.524 -4.915 1.00 98.44 85 GLU A N 1
ATOM 650 C CA . GLU A 1 85 ? 4.726 7.349 -5.738 1.00 98.44 85 GLU A CA 1
ATOM 651 C C . GLU A 1 85 ? 6.009 7.630 -4.944 1.00 98.44 85 GLU A C 1
ATOM 653 O O . GLU A 1 85 ? 6.161 8.683 -4.321 1.00 98.44 85 GLU A O 1
ATOM 658 N N . LEU A 1 86 ? 6.967 6.701 -5.008 1.00 96.62 86 LEU A N 1
ATOM 659 C CA . LEU A 1 86 ? 8.265 6.768 -4.338 1.00 96.62 86 LEU A CA 1
ATOM 660 C C . LEU A 1 86 ? 8.110 7.047 -2.833 1.00 96.62 86 LEU A C 1
ATOM 662 O O . LEU A 1 86 ? 7.579 6.221 -2.095 1.00 96.62 86 LEU A O 1
ATOM 666 N N . ARG A 1 87 ? 8.576 8.214 -2.374 1.00 97.25 87 ARG A N 1
ATOM 667 C CA . ARG A 1 87 ? 8.485 8.658 -0.975 1.00 97.25 87 ARG A CA 1
ATOM 668 C C . ARG A 1 87 ? 7.168 9.368 -0.633 1.00 97.25 87 ARG A C 1
ATOM 670 O O . ARG A 1 87 ? 6.983 9.749 0.516 1.00 97.25 87 ARG A O 1
ATOM 677 N N . GLY A 1 88 ? 6.304 9.590 -1.622 1.00 97.88 88 GLY A N 1
ATOM 678 C CA . GLY A 1 88 ? 5.076 10.365 -1.487 1.00 97.88 88 GLY A CA 1
ATOM 679 C C . GLY A 1 88 ? 5.296 11.879 -1.429 1.00 97.88 88 GLY A C 1
ATOM 680 O O . GLY A 1 88 ? 6.419 12.395 -1.406 1.00 97.88 88 GLY A O 1
ATOM 681 N N . THR A 1 89 ? 4.180 12.596 -1.424 1.00 98.56 89 THR A N 1
ATOM 682 C CA . THR A 1 89 ? 4.082 14.053 -1.299 1.00 98.56 89 THR A CA 1
ATOM 683 C C . THR A 1 89 ? 3.297 14.436 -0.045 1.00 98.56 89 THR A C 1
ATOM 685 O O . THR A 1 89 ? 2.640 13.604 0.574 1.00 98.56 89 THR A O 1
ATOM 688 N N . THR A 1 90 ? 3.309 15.716 0.328 1.00 98.44 90 THR A N 1
ATOM 689 C CA . THR A 1 90 ? 2.456 16.220 1.420 1.00 98.44 90 THR A CA 1
ATOM 690 C C . THR A 1 90 ? 0.966 16.013 1.139 1.00 98.44 90 THR A C 1
ATOM 692 O O . THR A 1 90 ? 0.200 15.752 2.062 1.00 98.44 90 THR A O 1
ATOM 695 N N . THR A 1 91 ? 0.556 16.066 -0.131 1.00 98.50 91 THR A N 1
ATOM 696 C CA . THR A 1 91 ? -0.812 15.745 -0.555 1.00 98.50 91 THR A CA 1
ATOM 697 C C . THR A 1 91 ? -1.137 14.267 -0.351 1.00 98.50 91 THR A C 1
ATOM 699 O O . THR A 1 91 ? -2.236 13.952 0.098 1.00 98.50 91 THR A O 1
ATOM 702 N N . ASP A 1 92 ? -0.192 13.364 -0.631 1.00 98.50 92 ASP A N 1
ATOM 703 C CA . ASP A 1 92 ? -0.381 11.931 -0.371 1.00 98.50 92 ASP A CA 1
ATOM 704 C C . ASP A 1 92 ? -0.527 11.653 1.121 1.00 98.50 92 ASP A C 1
ATOM 706 O O . ASP A 1 92 ? -1.405 10.887 1.501 1.00 98.50 92 ASP A O 1
ATOM 710 N N . VAL A 1 93 ? 0.272 12.317 1.964 1.00 98.50 93 VAL A N 1
ATOM 711 C CA . VAL A 1 93 ? 0.170 12.187 3.424 1.00 98.50 93 VAL A CA 1
ATOM 712 C C . VAL A 1 93 ? -1.233 12.547 3.904 1.00 98.50 93 VAL A C 1
ATOM 714 O O . VAL A 1 93 ? -1.853 11.735 4.582 1.00 98.50 93 VAL A O 1
ATOM 717 N N . ALA A 1 94 ? -1.750 13.722 3.528 1.00 98.62 94 ALA A N 1
ATOM 718 C CA . ALA A 1 94 ? -3.083 14.157 3.946 1.00 98.62 94 ALA A CA 1
ATOM 719 C C . ALA A 1 94 ? -4.178 13.200 3.444 1.00 98.62 94 ALA A C 1
ATOM 721 O O . ALA A 1 94 ? -4.956 12.676 4.234 1.00 98.62 94 ALA A O 1
ATOM 722 N N . ARG A 1 95 ? -4.177 12.891 2.140 1.00 98.69 95 ARG A N 1
ATOM 723 C CA . ARG A 1 95 ? -5.176 12.013 1.514 1.00 98.69 95 ARG A CA 1
ATOM 724 C C . ARG A 1 95 ? -5.179 10.601 2.103 1.00 98.69 95 ARG A C 1
ATOM 726 O O . ARG A 1 95 ? -6.247 10.037 2.314 1.00 98.69 95 ARG A O 1
ATOM 733 N N . ILE A 1 96 ? -4.002 10.009 2.318 1.00 98.69 96 ILE A N 1
ATOM 734 C CA . ILE A 1 96 ? -3.893 8.654 2.870 1.00 98.69 96 ILE A CA 1
ATOM 735 C C . ILE A 1 96 ? -4.293 8.667 4.341 1.00 98.69 96 ILE A C 1
ATOM 737 O O . ILE A 1 96 ? -5.031 7.783 4.752 1.00 98.69 96 ILE A O 1
ATOM 741 N N . TYR A 1 97 ? -3.872 9.664 5.121 1.00 98.62 97 TYR A N 1
ATOM 742 C CA . TYR A 1 97 ? -4.284 9.784 6.519 1.00 98.62 97 TYR A CA 1
ATOM 743 C C . TYR A 1 97 ? -5.811 9.847 6.663 1.00 98.62 97 TYR A C 1
ATOM 745 O O . TYR A 1 97 ? -6.378 9.068 7.428 1.00 98.62 97 TYR A O 1
ATOM 753 N N . ASP A 1 98 ? -6.478 10.688 5.870 1.00 98.69 98 ASP A N 1
ATOM 754 C CA . ASP A 1 98 ? -7.941 10.794 5.882 1.00 98.69 98 ASP A CA 1
ATOM 755 C C . ASP A 1 98 ? -8.607 9.452 5.527 1.00 98.69 98 ASP A C 1
ATOM 757 O O . ASP A 1 98 ? -9.554 9.030 6.194 1.00 98.69 98 ASP A O 1
ATOM 761 N N . ALA A 1 99 ? -8.072 8.731 4.533 1.00 98.69 99 ALA A N 1
ATOM 762 C CA . ALA A 1 99 ? -8.562 7.407 4.148 1.00 98.69 99 ALA A CA 1
ATOM 763 C C . ALA A 1 99 ? -8.354 6.346 5.248 1.00 98.69 99 ALA A C 1
ATOM 765 O O . ALA A 1 99 ? -9.226 5.504 5.463 1.00 98.69 99 ALA A O 1
ATOM 766 N N . LEU A 1 100 ? -7.232 6.391 5.976 1.00 98.44 100 LEU A N 1
ATOM 767 C CA . LEU A 1 100 ? -6.979 5.510 7.123 1.00 98.44 100 LEU A CA 1
ATOM 768 C C . LEU A 1 100 ? -7.969 5.790 8.261 1.00 98.44 100 LEU A C 1
ATOM 770 O O . LEU A 1 100 ? -8.531 4.851 8.821 1.00 98.44 100 LEU A O 1
ATOM 774 N N . CYS A 1 101 ? -8.218 7.065 8.582 1.00 98.25 101 CYS A N 1
ATOM 775 C CA . CYS A 1 101 ? -9.204 7.461 9.589 1.00 98.25 101 CYS A CA 1
ATOM 776 C C . CYS A 1 101 ? -10.618 7.009 9.214 1.00 98.25 101 CYS A C 1
ATOM 778 O O . CYS A 1 101 ? -11.323 6.453 10.055 1.00 98.25 101 CYS A O 1
ATOM 780 N N . GLN A 1 102 ? -11.016 7.198 7.953 1.00 98.25 102 GLN A N 1
ATOM 781 C CA . GLN A 1 102 ? -12.299 6.704 7.462 1.00 98.25 102 GLN A CA 1
ATOM 782 C C . GLN A 1 102 ? -12.388 5.182 7.618 1.00 98.25 102 GLN A C 1
ATOM 784 O O . GLN A 1 102 ? -13.363 4.682 8.175 1.00 98.25 102 GLN A O 1
ATOM 789 N N . ARG A 1 103 ? -11.356 4.443 7.196 1.00 97.75 103 ARG A N 1
ATOM 790 C CA . ARG A 1 103 ? -11.364 2.981 7.286 1.00 97.75 103 ARG A CA 1
ATOM 791 C C . ARG A 1 103 ? -11.453 2.480 8.728 1.00 97.75 103 ARG A C 1
ATOM 793 O O . ARG A 1 103 ? -12.145 1.499 8.975 1.00 97.75 103 ARG A O 1
ATOM 800 N N . LEU A 1 104 ? -10.789 3.150 9.671 1.00 96.44 104 LEU A N 1
ATOM 801 C CA . LEU A 1 104 ? -10.910 2.839 11.099 1.00 96.44 104 LEU A CA 1
ATOM 802 C C . LEU A 1 104 ? -12.351 3.025 11.597 1.00 96.44 104 LEU A C 1
ATOM 804 O O . LEU A 1 104 ? -12.879 2.138 12.253 1.00 96.44 104 LEU A O 1
ATOM 808 N N . SER A 1 105 ? -13.030 4.105 11.202 1.00 97.25 105 SER A N 1
ATOM 809 C CA . SER A 1 105 ? -14.425 4.338 11.613 1.00 97.25 105 SER A CA 1
ATOM 810 C C . SER A 1 105 ? -15.443 3.337 11.048 1.00 97.25 105 SER A C 1
ATOM 812 O O . SER A 1 105 ? -16.558 3.256 11.548 1.00 97.25 105 SER A O 1
ATOM 814 N N . GLU A 1 106 ? -15.095 2.604 9.985 1.00 95.75 106 GLU A N 1
ATOM 815 C CA . GLU A 1 106 ? -15.974 1.611 9.347 1.00 95.75 106 GLU A CA 1
ATOM 816 C C . GLU A 1 106 ? -15.939 0.242 10.038 1.00 95.75 106 GLU A C 1
ATOM 818 O O . GLU A 1 106 ? -16.772 -0.615 9.736 1.00 95.75 106 GLU A O 1
ATOM 823 N N . ILE A 1 107 ? -14.935 0.005 10.884 1.00 92.00 107 ILE A N 1
ATOM 824 C CA . ILE A 1 107 ? -14.713 -1.277 11.567 1.00 92.00 107 ILE A CA 1
ATOM 825 C C . ILE A 1 107 ? -14.930 -1.202 13.083 1.00 92.00 107 ILE A C 1
ATOM 827 O O . ILE A 1 107 ? -14.934 -2.255 13.722 1.00 92.00 107 ILE A O 1
A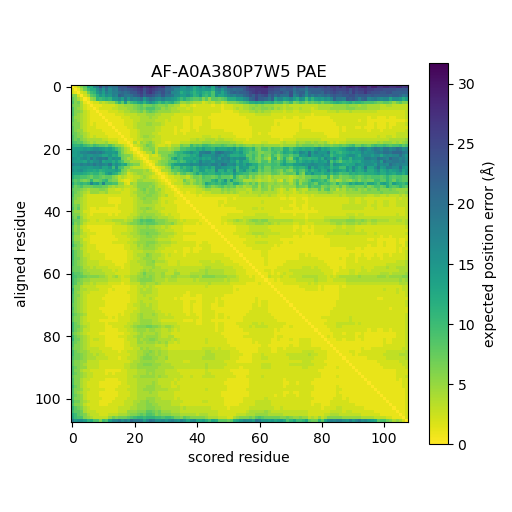TOM 831 N N . ASP A 1 108 ? -15.064 0.012 13.627 1.00 75.00 108 ASP A N 1
ATOM 832 C CA . ASP A 1 108 ? -15.505 0.280 15.002 1.00 75.00 108 ASP A CA 1
ATOM 833 C C . ASP A 1 108 ? -17.003 -0.043 15.174 1.00 75.00 108 ASP A C 1
ATOM 835 O O . ASP A 1 108 ? -17.363 -0.626 16.226 1.00 75.00 108 ASP A O 1
#

Solvent-accessible surface area (backbone atom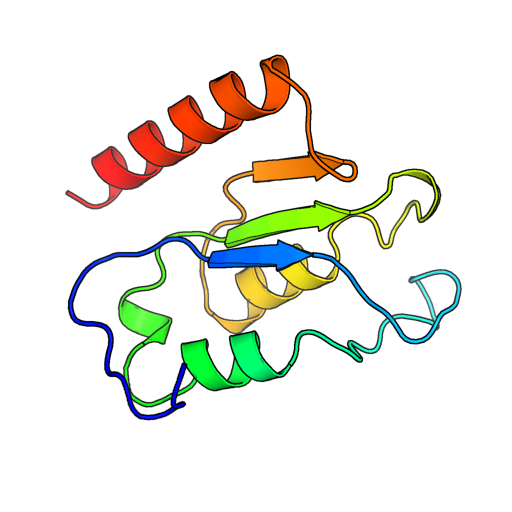s only — not comparable to full-atom values): 6102 Å² total; per-residue (Å²): 132,71,69,83,67,74,64,87,59,79,42,71,48,79,38,66,49,49,53,74,57,70,68,40,81,91,43,30,70,50,76,72,78,54,60,71,55,54,54,37,36,67,34,89,63,22,39,82,29,42,68,24,24,32,16,21,23,49,70,93,48,54,74,39,42,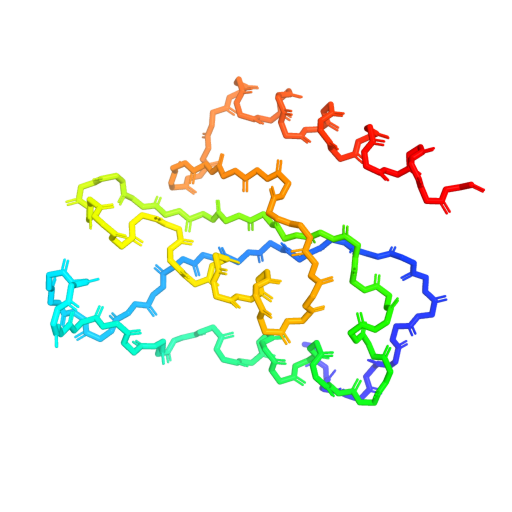25,40,51,23,56,46,50,16,65,75,51,76,23,50,69,61,40,68,38,53,70,90,51,49,76,65,44,53,53,56,40,50,54,40,51,54,53,55,52,67,75,75,111

Organism: Weissella viridescens (NCBI:txid1629)

Sequence (108 aa):
MSPDNHETSPYFAFVPTYLDGGNGIDNGVKEILTNALADYIDYGNNARHLIGVVGSGNKNFNAQYVLTAKRYAQMFDAPLVGDFELRGTTTDVARIYDALCQRLSEID

Foldseek 3Di:
DDLPDADDAADEAEDEADWPDDLLPPDGLHGDPGVVVVSSCPRDCNLVRHAEYEYEYACVSPNSQRSVRVVSCVVSVHYHQYYAYDPHDPVRVVSSVVSVVVSVVVVD

Radius of gyration: 14.12 Å; Cα contacts (8 Å, |Δi|>4): 177; chains: 1; bound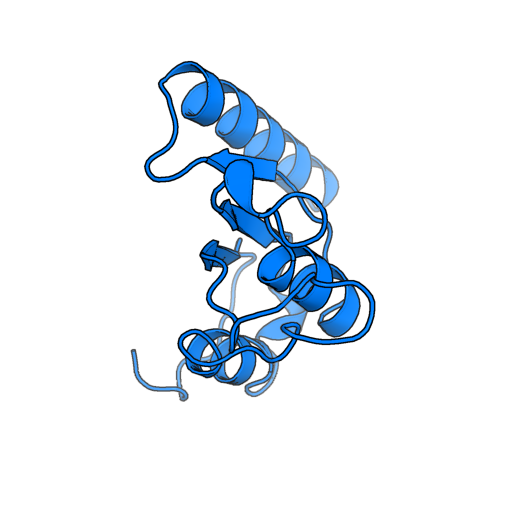ing box: 28×34×38 Å

Mean predicted aligned error: 4.38 Å